Protein AF-Q9NJT7-F1 (afdb_monomer_lite)

InterPro domains:
  IPR001404 Heat shock protein Hsp90 family [PF00183] (1-96)
  IPR001404 Heat shock protein Hsp90 family [PTHR11528] (1-96)
  IPR020568 Ribosomal protein uS5 domain 2-type superfamily [SSF54211] (1-57)
  IPR037196 HSP90, C-terminal domain [G3DSA:1.20.120.790] (61-97)

pLDDT: mean 94.68, std 2.52, range [83.56, 98.06]

Organism: Leishmania major (NCBI:txid5664)

Foldseek 3Di:
DAEEEEADPVCVVVDPLCPVCVVVVHDYYYHRDPVVVVVLVVDQDDPPHGYDYSVDPDDDDDDDPVRVVVVVVVCVVCVVVQVVVCVVCPPVDPGGD

Radius of gyration: 16.04 Å; chains: 1; bounding box: 39×34×34 Å

Secondary structure (DSSP, 8-state):
-EEEE-S-HHHHHT-GGGHHHHHTT--EEEE-SHHHHHHHHH--EETTEE-EETTSTT------HHHHHHHHHHHHHHHHHHHHHHHHHGGG-S---

Structure (mmCIF, N/CA/C/O backbone):
data_AF-Q9NJT7-F1
#
_entry.id   AF-Q9NJT7-F1
#
loop_
_atom_site.group_PDB
_atom_site.id
_atom_site.type_symbol
_atom_site.label_atom_id
_ato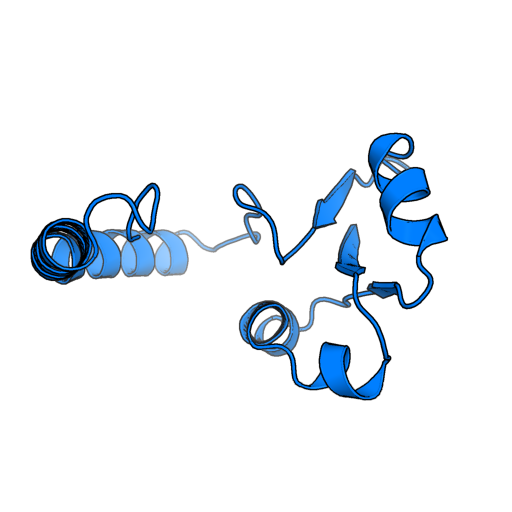m_site.label_alt_id
_atom_site.label_comp_id
_atom_site.label_asym_id
_atom_site.label_entity_id
_atom_site.label_seq_id
_atom_site.pdbx_PDB_ins_code
_atom_site.Cartn_x
_atom_site.Cartn_y
_atom_site.Cartn_z
_atom_site.occupancy
_atom_site.B_iso_or_equiv
_atom_site.auth_seq_id
_atom_site.auth_comp_id
_atom_site.auth_asym_id
_atom_site.auth_atom_id
_atom_site.pdbx_PDB_model_num
ATOM 1 N N . ILE A 1 1 ? 12.240 7.066 -1.239 1.00 94.50 1 ILE A N 1
ATOM 2 C CA . ILE A 1 1 ? 11.987 6.889 -2.689 1.00 94.50 1 ILE A CA 1
ATOM 3 C C . ILE A 1 1 ? 10.811 5.935 -2.826 1.00 94.50 1 ILE A C 1
ATOM 5 O O . ILE A 1 1 ? 10.931 4.801 -2.375 1.00 94.50 1 ILE A O 1
ATOM 9 N N . TYR A 1 2 ? 9.673 6.389 -3.352 1.00 96.94 2 TYR A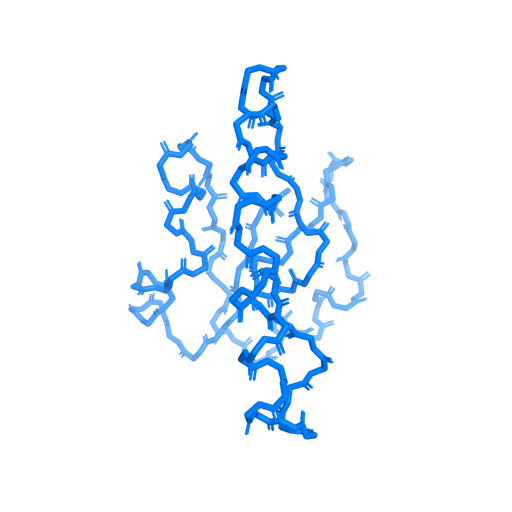 N 1
ATOM 10 C CA . TYR A 1 2 ? 8.478 5.549 -3.480 1.00 96.94 2 TYR A CA 1
ATOM 11 C C . TYR A 1 2 ? 8.462 4.835 -4.828 1.00 96.94 2 TYR A C 1
ATOM 13 O O . TYR A 1 2 ? 8.818 5.430 -5.845 1.00 96.94 2 TYR A O 1
ATOM 21 N N . TYR A 1 3 ? 8.042 3.574 -4.845 1.00 96.81 3 TYR A N 1
ATOM 22 C CA . TYR A 1 3 ? 7.918 2.805 -6.080 1.00 96.81 3 TYR A CA 1
ATOM 23 C C . TYR A 1 3 ? 6.775 1.790 -6.016 1.00 96.81 3 TYR A C 1
ATOM 25 O O . TYR A 1 3 ? 6.326 1.402 -4.932 1.00 96.81 3 TYR A O 1
ATOM 33 N N . ILE A 1 4 ? 6.334 1.349 -7.194 1.00 97.06 4 ILE A N 1
ATOM 34 C CA . ILE A 1 4 ? 5.441 0.202 -7.387 1.00 97.06 4 ILE A CA 1
ATOM 35 C C . ILE A 1 4 ? 5.926 -0.652 -8.558 1.00 97.06 4 ILE A C 1
ATOM 37 O O . ILE A 1 4 ? 6.467 -0.122 -9.530 1.00 97.06 4 ILE A O 1
ATOM 41 N N . THR A 1 5 ? 5.708 -1.962 -8.463 1.00 95.88 5 THR A N 1
ATOM 42 C CA . THR A 1 5 ? 6.033 -2.940 -9.508 1.00 95.88 5 THR A CA 1
ATOM 43 C C . THR A 1 5 ? 4.766 -3.457 -10.193 1.00 95.88 5 THR A C 1
ATOM 45 O O . THR A 1 5 ? 3.709 -3.542 -9.564 1.00 95.88 5 THR A O 1
ATOM 48 N N . GLY A 1 6 ? 4.848 -3.808 -11.480 1.00 94.06 6 GLY A N 1
ATOM 49 C CA . GLY A 1 6 ? 3.789 -4.551 -12.181 1.00 94.06 6 GLY A CA 1
ATOM 50 C C . GLY A 1 6 ? 3.830 -4.426 -13.704 1.00 94.06 6 GLY A C 1
ATOM 51 O O . GLY A 1 6 ? 4.597 -3.650 -14.251 1.00 94.06 6 GLY A O 1
ATOM 52 N N . ASP A 1 7 ? 2.965 -5.158 -14.408 1.00 90.38 7 ASP A N 1
ATOM 53 C CA . ASP A 1 7 ? 3.155 -5.498 -15.834 1.00 90.38 7 ASP A CA 1
ATOM 54 C C . ASP A 1 7 ? 3.263 -4.336 -16.835 1.00 90.38 7 ASP A C 1
ATOM 56 O O . ASP A 1 7 ? 3.700 -4.531 -17.967 1.00 90.38 7 ASP A O 1
ATOM 60 N N . SER A 1 8 ? 2.724 -3.156 -16.520 1.00 94.81 8 SER A N 1
ATOM 61 C CA . SER A 1 8 ? 2.730 -2.045 -17.476 1.00 94.81 8 SER A CA 1
ATOM 62 C C . SER A 1 8 ? 2.540 -0.698 -16.805 1.00 94.81 8 SER A C 1
ATOM 64 O O . SER A 1 8 ? 1.732 -0.550 -15.884 1.00 94.81 8 SER A O 1
ATOM 66 N N . LYS A 1 9 ? 3.181 0.323 -17.377 1.00 95.25 9 LYS A N 1
ATOM 67 C CA . LYS A 1 9 ? 3.050 1.717 -16.946 1.00 95.25 9 LYS A CA 1
ATOM 68 C C . LYS A 1 9 ? 1.591 2.162 -16.820 1.00 95.25 9 LYS A C 1
ATOM 70 O O . LYS A 1 9 ? 1.222 2.767 -15.824 1.00 95.25 9 LYS A O 1
ATOM 75 N N . LYS A 1 10 ? 0.752 1.824 -17.806 1.00 95.75 10 LYS A N 1
ATOM 76 C CA . LYS A 1 10 ? -0.660 2.236 -17.833 1.00 95.75 10 LYS A CA 1
ATOM 77 C C . LYS A 1 10 ? -1.453 1.672 -16.650 1.00 95.75 10 LYS A C 1
ATOM 79 O O . LYS A 1 10 ? -2.261 2.392 -16.080 1.00 95.75 10 LYS A O 1
ATOM 84 N N . LYS A 1 11 ? -1.217 0.407 -16.273 1.00 94.50 11 LYS A N 1
ATOM 85 C CA . LYS A 1 11 ? -1.857 -0.204 -15.094 1.00 94.50 11 LYS A CA 1
ATOM 86 C C . LYS A 1 11 ? -1.369 0.444 -13.797 1.00 94.50 11 LYS A C 1
ATOM 88 O O . LYS A 1 11 ? -2.179 0.722 -12.918 1.00 94.50 11 LYS A O 1
ATOM 93 N N . LEU A 1 12 ? -0.061 0.691 -13.699 1.00 95.38 12 LEU A N 1
ATOM 94 C CA . LEU A 1 12 ? 0.570 1.284 -12.518 1.00 95.38 12 LEU A CA 1
ATOM 95 C C . LEU A 1 12 ? 0.119 2.733 -12.288 1.00 95.38 12 LEU A C 1
ATOM 97 O O . LEU A 1 12 ? -0.160 3.114 -11.157 1.00 95.38 12 LEU A O 1
ATOM 101 N N . GLU A 1 13 ? -0.058 3.512 -13.355 1.00 94.75 13 GLU A N 1
ATOM 102 C CA . GLU A 1 13 ? -0.561 4.889 -13.287 1.00 94.75 13 GLU A CA 1
ATOM 103 C C . GLU A 1 13 ? -2.015 4.987 -12.793 1.00 94.75 13 GLU A C 1
ATOM 105 O O . GLU A 1 13 ? -2.399 5.985 -12.184 1.00 94.75 13 GLU A O 1
ATOM 110 N N . SER A 1 14 ? -2.823 3.951 -13.028 1.00 95.00 14 SER A N 1
ATOM 111 C CA . SER A 1 14 ? -4.196 3.840 -12.517 1.00 95.00 14 SER A CA 1
ATOM 112 C C . SER A 1 14 ? -4.299 3.055 -11.203 1.00 95.00 14 SER A C 1
ATOM 114 O O . SER A 1 14 ? -5.394 2.653 -10.817 1.00 95.00 14 SER A O 1
ATOM 116 N N . SER A 1 15 ? -3.175 2.757 -10.551 1.00 95.94 15 SER A N 1
ATOM 117 C CA . SER A 1 15 ? -3.151 1.916 -9.355 1.00 95.94 15 SER A CA 1
ATOM 118 C C . SER A 1 15 ? -3.763 2.632 -8.141 1.00 95.94 15 SER A C 1
ATOM 120 O O . SER A 1 15 ? -3.404 3.781 -7.879 1.00 95.94 15 SER A O 1
ATOM 122 N N . PRO A 1 16 ? -4.607 1.964 -7.330 1.00 95.94 16 PRO A N 1
ATOM 123 C CA . PRO A 1 16 ? -5.138 2.565 -6.103 1.00 95.94 16 PRO A CA 1
ATOM 124 C C . PRO A 1 16 ? -4.028 2.884 -5.086 1.00 95.94 16 PRO A C 1
ATOM 126 O O . PRO A 1 16 ? -4.127 3.845 -4.327 1.00 95.94 16 PRO A O 1
ATOM 129 N N . PHE A 1 17 ? -2.918 2.136 -5.111 1.00 95.94 17 PHE A N 1
ATOM 130 C CA . PHE A 1 17 ? -1.809 2.287 -4.161 1.00 95.94 17 PHE A CA 1
ATOM 131 C C . PHE A 1 17 ? -1.055 3.622 -4.281 1.00 95.94 17 PHE A C 1
ATOM 133 O O . PHE A 1 17 ? -0.307 3.984 -3.375 1.00 95.94 17 PHE A O 1
ATOM 140 N N . ILE A 1 18 ? -1.229 4.367 -5.379 1.00 95.94 18 ILE A N 1
ATOM 141 C CA . ILE A 1 18 ? -0.521 5.640 -5.601 1.00 95.94 18 ILE A CA 1
ATOM 142 C C . ILE A 1 18 ? -1.389 6.873 -5.367 1.00 95.94 18 ILE A C 1
ATOM 144 O O . ILE A 1 18 ? -0.874 7.989 -5.422 1.00 95.94 18 ILE A O 1
ATOM 148 N N . GLU A 1 19 ? -2.688 6.713 -5.106 1.00 95.12 19 GLU A N 1
ATOM 149 C CA . GLU A 1 19 ? -3.620 7.844 -5.027 1.00 95.12 19 GLU A CA 1
ATOM 150 C C . GLU A 1 19 ? -3.229 8.847 -3.938 1.00 95.12 19 GLU A C 1
ATOM 152 O O . GLU A 1 19 ? -3.181 10.053 -4.190 1.00 95.12 19 GLU A O 1
ATOM 157 N N . GLN A 1 20 ? -2.893 8.362 -2.740 1.00 92.75 20 GLN A N 1
ATOM 158 C CA . GLN A 1 20 ? -2.509 9.222 -1.621 1.00 92.75 20 GLN A CA 1
ATOM 159 C C . GLN A 1 20 ? -1.144 9.884 -1.851 1.00 92.75 20 GLN A C 1
ATOM 161 O O . GLN A 1 20 ? -1.005 11.080 -1.598 1.00 92.75 20 GLN A O 1
ATOM 166 N N . ALA A 1 21 ? -0.170 9.156 -2.411 1.00 94.81 21 ALA A N 1
ATOM 167 C CA . ALA A 1 21 ? 1.126 9.718 -2.797 1.00 94.81 21 ALA A CA 1
ATOM 168 C C . ALA A 1 21 ? 0.956 10.845 -3.831 1.00 94.81 21 ALA A C 1
ATOM 170 O O . ALA A 1 21 ? 1.502 11.935 -3.661 1.00 94.81 21 ALA A O 1
ATOM 171 N N . LYS A 1 22 ? 0.103 10.627 -4.841 1.00 93.75 22 LYS A N 1
ATOM 172 C CA . LYS A 1 22 ? -0.230 11.621 -5.867 1.00 93.75 22 LYS A CA 1
ATOM 173 C C . LYS A 1 22 ? -0.907 12.858 -5.276 1.00 93.75 22 LYS A C 1
ATOM 175 O O . LYS A 1 22 ? -0.536 13.972 -5.636 1.00 93.75 22 LYS A O 1
ATOM 180 N N . ARG A 1 23 ? -1.859 12.688 -4.347 1.00 93.12 23 ARG A N 1
ATOM 181 C CA . ARG A 1 23 ? -2.506 13.810 -3.632 1.00 93.12 23 ARG A CA 1
ATOM 182 C C . ARG A 1 23 ? -1.509 14.626 -2.806 1.00 93.12 23 ARG A C 1
ATOM 184 O O . ARG A 1 23 ? -1.640 15.842 -2.745 1.00 93.12 23 ARG A O 1
ATOM 191 N N . ARG A 1 24 ? -0.511 13.966 -2.212 1.00 93.56 24 ARG A N 1
ATOM 192 C CA . ARG A 1 24 ? 0.570 14.598 -1.436 1.00 93.56 24 ARG A CA 1
ATOM 193 C C . ARG A 1 24 ? 1.696 15.178 -2.306 1.00 93.56 24 ARG A C 1
ATOM 195 O O . ARG A 1 24 ? 2.647 15.726 -1.763 1.00 93.56 24 ARG A O 1
ATOM 202 N N . GLY A 1 25 ? 1.619 15.058 -3.634 1.00 94.56 25 GLY A N 1
ATOM 203 C CA . GLY A 1 25 ? 2.664 15.536 -4.546 1.00 94.56 25 GLY A CA 1
ATOM 204 C C . GLY A 1 25 ? 3.975 14.745 -4.460 1.00 94.56 25 GLY A C 1
ATOM 205 O O . GLY A 1 25 ? 5.028 15.267 -4.817 1.00 94.56 25 GLY A O 1
ATOM 206 N N . LEU A 1 26 ? 3.927 13.503 -3.973 1.00 95.12 26 LEU A N 1
ATOM 207 C CA . LEU A 1 26 ? 5.084 12.619 -3.869 1.00 95.12 26 LEU A CA 1
ATOM 208 C C . LEU A 1 26 ? 5.266 11.846 -5.178 1.00 95.12 26 LEU A C 1
ATOM 210 O O . LEU A 1 26 ? 4.339 11.199 -5.666 1.00 95.12 26 LEU A O 1
ATOM 214 N N . GLU A 1 27 ? 6.475 11.895 -5.734 1.00 96.50 27 GLU A N 1
ATOM 215 C CA . GLU A 1 27 ? 6.821 11.136 -6.934 1.00 96.50 27 GLU A CA 1
ATOM 216 C C . GLU A 1 27 ? 6.89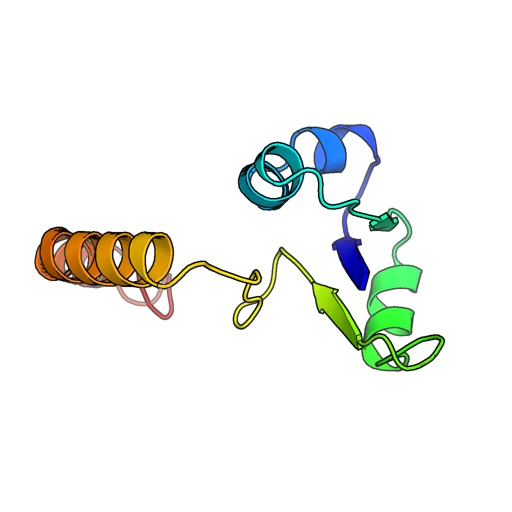4 9.630 -6.637 1.00 96.50 27 GLU A C 1
ATOM 218 O O . GLU A 1 27 ? 7.438 9.205 -5.611 1.00 96.50 27 GLU A O 1
ATOM 223 N N . VAL A 1 28 ? 6.355 8.825 -7.558 1.00 97.38 28 VAL A N 1
ATOM 224 C CA . VAL A 1 28 ? 6.345 7.360 -7.485 1.00 97.38 28 VAL A CA 1
ATOM 225 C C . VAL A 1 28 ? 6.975 6.782 -8.746 1.00 97.38 28 VAL A C 1
ATOM 227 O O . VAL A 1 28 ? 6.525 7.060 -9.857 1.00 97.38 28 VAL A O 1
ATOM 230 N N . LEU A 1 29 ? 7.989 5.937 -8.569 1.00 97.50 29 LEU A N 1
ATOM 231 C CA . LEU A 1 29 ? 8.635 5.214 -9.660 1.00 97.50 29 LEU A CA 1
ATOM 232 C C . LEU A 1 29 ? 7.780 4.018 -10.100 1.00 97.50 29 LEU A C 1
ATOM 234 O O . LEU A 1 29 ? 7.326 3.226 -9.271 1.00 97.50 29 LEU A O 1
ATOM 238 N N . PHE A 1 30 ? 7.594 3.866 -11.410 1.00 97.56 30 PHE A N 1
ATOM 239 C CA . PHE A 1 30 ? 6.911 2.717 -12.006 1.00 97.56 30 PHE A CA 1
ATOM 240 C C . PHE A 1 30 ? 7.937 1.737 -12.560 1.00 97.56 30 PHE A C 1
ATOM 242 O O . PHE A 1 30 ? 8.605 2.027 -13.550 1.00 97.56 30 PHE A O 1
ATOM 249 N N . MET A 1 31 ? 8.039 0.587 -11.906 1.00 96.75 31 MET A N 1
ATOM 250 C CA . MET A 1 31 ? 8.945 -0.500 -12.255 1.00 96.75 31 MET A CA 1
ATOM 251 C C . MET A 1 31 ? 8.156 -1.576 -13.002 1.00 96.75 31 MET A C 1
ATOM 253 O O . MET A 1 31 ? 7.272 -2.214 -12.427 1.00 96.75 31 MET A O 1
ATOM 257 N N . THR A 1 32 ? 8.390 -1.702 -14.306 1.00 96.81 32 THR A N 1
ATOM 258 C CA . THR A 1 32 ? 7.555 -2.533 -15.188 1.00 96.81 32 THR A CA 1
ATOM 259 C C . THR A 1 32 ? 8.180 -3.857 -15.572 1.00 96.81 32 THR A C 1
ATOM 261 O O . THR A 1 32 ? 7.500 -4.696 -16.163 1.00 96.81 32 THR A O 1
ATOM 264 N N . GLU A 1 33 ? 9.453 -4.058 -15.250 1.00 95.94 33 GLU A N 1
ATOM 265 C CA . GLU A 1 33 ? 10.182 -5.232 -15.688 1.00 95.94 33 GLU A CA 1
ATOM 266 C C . GLU A 1 33 ? 10.199 -6.293 -14.579 1.00 95.94 33 GLU A C 1
ATOM 268 O O . GLU A 1 33 ? 10.419 -5.964 -13.412 1.00 95.94 33 GLU A O 1
ATOM 273 N N . PRO A 1 34 ? 10.053 -7.591 -14.906 1.00 92.94 34 PRO A N 1
ATOM 274 C CA . PRO A 1 34 ? 10.120 -8.662 -13.907 1.00 92.94 34 PRO A CA 1
ATOM 275 C C . PRO A 1 34 ? 11.415 -8.661 -13.081 1.00 92.94 34 PRO A C 1
ATOM 277 O O . PRO A 1 34 ? 11.424 -9.085 -11.928 1.00 92.94 34 PRO A O 1
ATOM 280 N N . ILE A 1 35 ? 12.520 -8.175 -13.658 1.00 95.12 35 ILE A N 1
ATOM 281 C CA . ILE A 1 35 ? 13.806 -8.063 -12.962 1.00 95.12 35 ILE A CA 1
ATOM 282 C C . ILE A 1 35 ? 13.766 -7.049 -11.811 1.00 95.12 35 ILE A C 1
ATOM 284 O O . ILE A 1 35 ? 14.460 -7.248 -10.813 1.00 95.12 35 ILE A O 1
ATOM 288 N N . ASP A 1 36 ? 12.935 -6.008 -11.902 1.00 95.06 36 ASP A N 1
ATOM 289 C CA . ASP A 1 36 ? 12.878 -4.925 -10.916 1.00 95.06 36 ASP A CA 1
ATOM 290 C C . ASP A 1 36 ? 12.498 -5.450 -9.527 1.00 95.06 36 ASP A C 1
ATOM 292 O O . ASP A 1 36 ? 13.027 -5.006 -8.506 1.00 95.06 36 ASP A O 1
ATOM 296 N N . GLU A 1 37 ? 11.635 -6.465 -9.485 1.00 91.31 37 GLU A N 1
ATOM 297 C CA . GLU A 1 37 ? 11.188 -7.101 -8.250 1.00 91.31 37 GLU A CA 1
ATOM 298 C C . GLU A 1 37 ? 12.342 -7.792 -7.506 1.00 91.31 37 GLU A C 1
ATOM 300 O O . GLU A 1 37 ? 12.415 -7.730 -6.278 1.00 91.31 37 GLU A O 1
ATOM 305 N N . TYR A 1 38 ? 13.296 -8.372 -8.241 1.00 93.12 38 TYR A N 1
ATOM 306 C CA . TYR A 1 38 ? 14.512 -8.962 -7.675 1.00 93.12 38 TYR A CA 1
ATOM 307 C C . TYR A 1 38 ? 15.534 -7.900 -7.267 1.00 93.12 38 TYR A C 1
ATOM 309 O O . TYR A 1 38 ? 16.159 -8.022 -6.211 1.00 93.12 38 TYR A O 1
ATOM 317 N N . VAL A 1 39 ? 15.695 -6.839 -8.063 1.00 95.69 39 VAL A N 1
ATOM 318 C CA . VAL A 1 39 ? 16.616 -5.737 -7.736 1.00 95.69 39 VAL A CA 1
ATOM 319 C C . VAL A 1 39 ? 16.198 -5.078 -6.421 1.00 95.69 39 VAL A C 1
ATOM 321 O O . VAL A 1 39 ? 17.034 -4.880 -5.539 1.00 95.69 39 VAL A O 1
ATOM 324 N N . MET A 1 40 ? 14.903 -4.822 -6.236 1.00 94.31 40 MET A N 1
ATOM 325 C CA . MET A 1 40 ? 14.365 -4.182 -5.030 1.00 94.31 40 MET A CA 1
ATOM 326 C C . MET A 1 40 ? 14.405 -5.060 -3.770 1.00 94.31 40 MET A C 1
ATOM 328 O O . MET A 1 40 ? 14.212 -4.559 -2.663 1.00 94.31 40 MET A O 1
ATOM 332 N N . GLN A 1 41 ? 14.674 -6.363 -3.897 1.00 91.88 41 GLN A N 1
ATOM 333 C CA . GLN A 1 41 ? 14.984 -7.208 -2.737 1.00 91.88 41 GLN A CA 1
ATOM 334 C C . GLN A 1 41 ? 16.408 -6.971 -2.216 1.00 91.88 41 GLN A C 1
ATOM 336 O O . GLN A 1 41 ? 16.658 -7.150 -1.023 1.00 91.88 41 GLN A O 1
ATOM 341 N N . GLN A 1 42 ? 17.336 -6.576 -3.093 1.00 93.88 42 GLN A N 1
ATOM 342 C CA . GLN A 1 42 ? 18.748 -6.372 -2.757 1.00 93.88 42 GLN A CA 1
ATOM 343 C C . GLN A 1 42 ? 19.065 -4.903 -2.457 1.00 93.88 42 GLN A C 1
ATOM 345 O O . GLN A 1 42 ? 19.807 -4.607 -1.520 1.00 93.88 42 GLN A O 1
ATOM 350 N N . VAL A 1 43 ? 18.488 -3.978 -3.225 1.00 94.06 43 VAL A N 1
ATOM 351 C CA . VAL A 1 43 ? 18.731 -2.537 -3.099 1.00 94.06 43 VAL A CA 1
ATOM 352 C C . VAL A 1 43 ? 17.767 -1.941 -2.075 1.00 94.06 43 VAL A C 1
ATOM 354 O O . VAL A 1 43 ? 16.563 -1.871 -2.305 1.00 94.06 43 VAL A O 1
ATOM 357 N N . LYS A 1 44 ? 18.301 -1.510 -0.927 1.00 90.19 44 LYS A N 1
ATOM 358 C CA . LYS A 1 44 ? 17.501 -0.980 0.194 1.00 90.19 44 LYS A CA 1
ATOM 359 C C . LYS A 1 44 ? 17.411 0.545 0.210 1.00 90.19 44 LYS A C 1
ATOM 361 O O . LYS A 1 44 ? 16.397 1.096 0.645 1.00 90.19 44 LYS A O 1
ATOM 366 N N . ASP A 1 45 ? 18.446 1.220 -0.271 1.00 94.56 45 ASP A N 1
ATOM 367 C CA . ASP A 1 45 ? 18.568 2.673 -0.285 1.00 94.56 45 ASP A CA 1
ATOM 368 C C . ASP A 1 45 ? 19.393 3.158 -1.486 1.00 94.56 45 ASP A C 1
ATOM 370 O O . ASP A 1 45 ? 20.034 2.379 -2.194 1.00 94.56 45 ASP A O 1
ATOM 374 N N . PHE A 1 46 ? 19.293 4.457 -1.753 1.00 96.25 46 PHE A N 1
ATOM 375 C CA . PHE A 1 46 ? 20.078 5.184 -2.741 1.00 96.25 46 PHE A CA 1
ATOM 376 C C . PHE A 1 46 ? 20.272 6.614 -2.231 1.00 96.25 46 PHE A C 1
ATOM 378 O O . PHE A 1 46 ? 19.290 7.256 -1.859 1.00 96.25 46 PHE A O 1
ATOM 385 N N . GLU A 1 47 ? 21.517 7.101 -2.188 1.00 96.19 47 GLU A N 1
ATOM 386 C CA . GLU A 1 47 ? 21.857 8.437 -1.657 1.00 96.19 47 GLU A CA 1
ATOM 387 C C . GLU A 1 47 ? 21.216 8.708 -0.280 1.00 96.19 47 GLU A C 1
ATOM 389 O O . GLU A 1 47 ? 20.506 9.695 -0.088 1.00 96.19 47 GLU A O 1
ATOM 394 N N . ASP A 1 48 ? 21.389 7.768 0.657 1.00 93.75 48 ASP A N 1
ATOM 395 C CA . ASP A 1 48 ? 20.817 7.796 2.016 1.00 93.75 48 ASP A CA 1
ATOM 396 C C . ASP A 1 48 ? 19.274 7.836 2.083 1.00 93.75 48 ASP A C 1
ATOM 398 O O . ASP A 1 48 ? 18.681 7.981 3.157 1.00 93.75 48 ASP A O 1
ATOM 402 N N . LYS A 1 49 ? 18.580 7.647 0.953 1.00 93.56 49 LYS A N 1
ATOM 403 C CA . LYS A 1 49 ? 17.116 7.576 0.883 1.00 93.56 49 LYS A CA 1
ATOM 404 C C . LYS A 1 49 ? 16.664 6.135 0.692 1.00 93.56 49 LYS A C 1
ATOM 406 O O . LYS A 1 49 ? 16.939 5.507 -0.326 1.00 93.56 49 LYS A O 1
ATOM 411 N N . LYS A 1 50 ? 15.881 5.627 1.643 1.00 94.44 50 LYS A N 1
ATOM 412 C CA . LYS A 1 50 ? 15.309 4.273 1.578 1.00 94.44 50 LYS A CA 1
ATOM 413 C C . LYS A 1 50 ? 14.256 4.138 0.477 1.00 94.44 50 LYS A C 1
ATOM 415 O O . LYS A 1 50 ? 13.495 5.077 0.207 1.00 94.44 50 LYS A O 1
ATOM 420 N N . PHE A 1 51 ? 14.176 2.952 -0.114 1.00 95.06 51 PHE A N 1
ATOM 421 C CA . PHE A 1 51 ? 13.083 2.571 -1.003 1.00 95.06 51 PHE A CA 1
ATOM 422 C C . PHE A 1 51 ? 11.842 2.148 -0.202 1.00 95.06 51 PHE A C 1
ATOM 424 O O . PHE A 1 51 ? 11.940 1.410 0.775 1.00 95.06 51 PHE A O 1
ATOM 431 N N . ALA A 1 52 ? 10.668 2.610 -0.631 1.00 95.12 52 ALA A N 1
ATOM 432 C CA . ALA A 1 52 ? 9.374 2.309 -0.030 1.00 95.12 52 ALA A CA 1
ATOM 433 C C . ALA A 1 52 ? 8.409 1.801 -1.110 1.00 95.12 52 ALA A C 1
ATOM 435 O O . ALA A 1 52 ? 8.074 2.522 -2.051 1.00 95.12 52 ALA A O 1
ATOM 436 N N . CYS A 1 53 ? 7.985 0.545 -0.978 1.00 95.69 53 CYS A N 1
ATOM 437 C CA . CYS A 1 53 ? 7.092 -0.111 -1.928 1.00 95.69 53 CYS A CA 1
ATOM 438 C C . CYS A 1 53 ? 5.635 0.136 -1.532 1.00 95.69 53 CYS A C 1
ATOM 440 O O . CYS A 1 53 ? 5.191 -0.412 -0.526 1.00 95.69 53 CYS A O 1
ATOM 442 N N . LEU A 1 54 ? 4.883 0.923 -2.305 1.00 96.00 54 LEU A N 1
ATOM 443 C CA . LEU A 1 54 ? 3.513 1.322 -1.928 1.00 96.00 54 LEU A CA 1
ATOM 444 C C . LEU A 1 54 ? 2.489 0.172 -1.956 1.00 96.00 54 LEU A C 1
ATOM 446 O O . LEU A 1 54 ? 1.378 0.335 -1.465 1.00 96.00 54 LEU A O 1
ATOM 450 N N . THR A 1 55 ? 2.844 -0.987 -2.515 1.00 94.19 55 THR A N 1
ATOM 451 C CA . THR A 1 55 ? 2.004 -2.197 -2.495 1.00 94.19 55 THR A CA 1
ATOM 452 C C . THR A 1 55 ? 2.252 -3.080 -1.270 1.00 94.19 55 THR A C 1
ATOM 454 O O . THR A 1 55 ? 1.541 -4.066 -1.078 1.00 94.19 55 THR A O 1
ATOM 457 N N . LYS A 1 56 ? 3.260 -2.760 -0.448 1.00 91.81 56 LYS A N 1
ATOM 458 C CA . LYS A 1 56 ? 3.609 -3.502 0.768 1.00 91.81 56 LYS A CA 1
ATOM 459 C C . LYS A 1 56 ? 3.186 -2.727 2.008 1.00 91.81 56 LYS A C 1
ATOM 461 O O . LYS A 1 56 ? 3.112 -1.501 2.011 1.00 91.81 56 LYS A O 1
ATOM 466 N N . GLU A 1 57 ? 2.946 -3.460 3.087 1.00 89.56 57 GLU A N 1
ATOM 467 C CA . GLU A 1 57 ? 2.685 -2.853 4.388 1.00 89.56 57 GLU A CA 1
ATOM 468 C C . GLU A 1 57 ? 3.916 -2.120 4.945 1.00 89.56 57 GLU A C 1
ATOM 470 O O . GLU A 1 57 ? 5.058 -2.417 4.588 1.00 89.56 57 GLU A O 1
ATOM 475 N N . GLY A 1 58 ? 3.678 -1.183 5.869 1.00 83.56 58 GLY A N 1
ATOM 476 C CA . GLY A 1 58 ? 4.735 -0.470 6.596 1.00 83.56 58 GLY A CA 1
ATOM 477 C C . GLY A 1 58 ? 5.275 0.776 5.892 1.00 83.56 58 GLY A C 1
ATOM 478 O O . GLY A 1 58 ? 6.268 1.347 6.343 1.00 83.56 58 GLY A O 1
ATOM 479 N N . VAL A 1 59 ? 4.640 1.218 4.803 1.00 88.81 59 VAL A N 1
ATOM 480 C CA . VAL A 1 59 ? 4.923 2.534 4.223 1.00 88.81 59 VAL A CA 1
ATOM 481 C C . VAL A 1 59 ? 4.142 3.598 4.981 1.00 88.81 59 VAL A C 1
ATOM 483 O O . VAL A 1 59 ? 2.917 3.547 5.063 1.00 88.81 59 VAL A O 1
ATOM 486 N N . HIS A 1 60 ? 4.868 4.576 5.510 1.00 87.31 60 HIS A N 1
ATOM 487 C CA . HIS A 1 60 ? 4.302 5.733 6.184 1.00 87.31 60 HIS A CA 1
ATOM 488 C C . HIS A 1 60 ? 4.696 6.991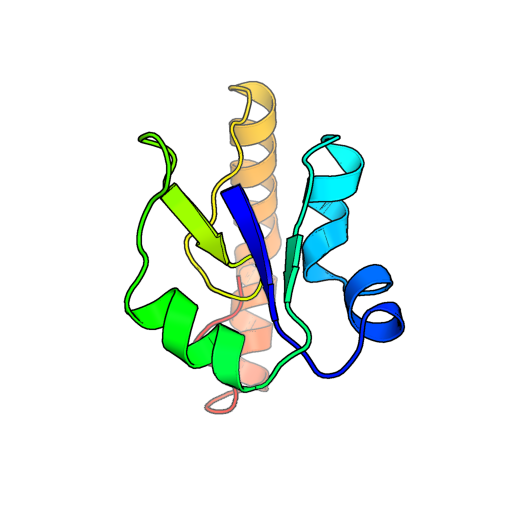 5.425 1.00 87.31 60 HIS A C 1
ATOM 490 O O . HIS A 1 60 ? 5.856 7.158 5.044 1.00 87.31 60 HIS A O 1
ATOM 496 N N . PHE A 1 61 ? 3.719 7.862 5.201 1.00 89.50 61 PHE A N 1
ATOM 497 C CA . PHE A 1 61 ? 3.994 9.222 4.773 1.00 89.50 61 PHE A CA 1
ATOM 498 C C . PHE A 1 61 ? 4.330 10.070 5.996 1.00 89.50 61 PHE A C 1
ATOM 500 O O . PHE A 1 61 ? 3.881 9.782 7.103 1.00 89.50 61 PHE A O 1
ATOM 507 N N . GLU A 1 62 ? 5.111 11.121 5.779 1.00 88.75 62 GLU A N 1
ATOM 508 C CA . GLU A 1 62 ? 5.218 12.211 6.744 1.00 88.75 62 GLU A CA 1
ATOM 509 C C . GLU A 1 62 ? 3.822 12.814 6.930 1.00 88.75 62 GLU A C 1
ATOM 511 O O . GLU A 1 62 ? 3.159 13.162 5.94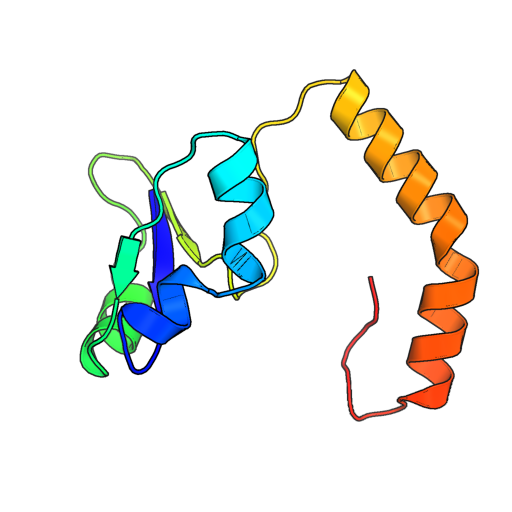6 1.00 88.75 62 GLU A O 1
ATOM 516 N N . GLU A 1 63 ? 3.375 12.897 8.176 1.00 89.88 63 GLU A N 1
ATOM 517 C CA . GLU A 1 63 ? 2.053 13.382 8.562 1.00 89.88 63 GLU A CA 1
ATOM 518 C C . GLU A 1 63 ? 2.188 14.530 9.551 1.00 89.88 63 GLU A C 1
ATOM 520 O O . GLU A 1 63 ? 3.112 14.562 10.367 1.00 89.88 63 GLU A O 1
ATOM 525 N N . SER A 1 64 ? 1.239 15.461 9.505 1.00 92.56 64 SER A N 1
ATOM 526 C CA . SER A 1 64 ? 1.088 16.435 10.583 1.00 92.56 64 SER A CA 1
ATOM 527 C C . SER A 1 64 ? 0.446 15.784 11.815 1.00 92.56 64 SER A C 1
ATOM 529 O O . SER A 1 64 ? -0.189 14.733 11.727 1.00 92.56 64 SER A O 1
ATOM 531 N N . GLU A 1 65 ? 0.557 16.436 12.975 1.00 93.88 65 GLU A N 1
ATOM 532 C CA . GLU A 1 65 ? -0.145 15.995 14.190 1.00 93.88 65 GLU A CA 1
ATOM 533 C C . GLU A 1 65 ? -1.668 15.915 13.985 1.00 93.88 65 GLU A C 1
ATOM 535 O O . GLU A 1 65 ? -2.316 15.014 14.509 1.00 93.88 65 GLU A O 1
ATOM 540 N N . GLU A 1 66 ? -2.235 16.812 13.176 1.00 94.81 66 GLU A N 1
ATOM 541 C CA . GLU A 1 66 ? -3.662 16.807 12.842 1.00 94.81 66 GLU A CA 1
ATOM 542 C C . GLU A 1 66 ? -4.038 15.608 11.958 1.00 94.81 66 GLU A C 1
ATOM 544 O O . GLU A 1 66 ? -4.995 14.899 12.262 1.00 94.81 66 GLU A O 1
ATOM 549 N N . GLU A 1 67 ? -3.260 15.320 10.907 1.00 92.75 67 GLU A N 1
ATOM 550 C CA . GLU A 1 67 ? -3.485 14.141 10.054 1.00 92.75 67 GLU A CA 1
ATOM 551 C C . GLU A 1 67 ? -3.366 12.840 10.856 1.00 92.75 67 GLU A C 1
ATOM 553 O O . GLU A 1 67 ? -4.139 11.896 10.665 1.00 92.75 67 GLU A O 1
ATOM 558 N N . LYS A 1 68 ? -2.410 12.794 11.788 1.00 93.44 68 LYS A N 1
ATOM 559 C CA . LYS A 1 68 ? -2.219 11.652 12.676 1.00 93.44 68 LYS A CA 1
ATOM 560 C C . LYS A 1 68 ? -3.429 11.435 13.586 1.00 93.44 68 LYS A C 1
ATOM 562 O O . LYS A 1 68 ? -3.871 10.291 13.699 1.00 93.44 68 LYS A O 1
ATOM 567 N N . GLN A 1 69 ? -3.964 12.498 14.191 1.00 95.38 69 GLN A N 1
ATOM 568 C CA . GLN A 1 69 ? -5.171 12.431 15.022 1.00 95.38 69 GLN A CA 1
ATOM 569 C C . GLN A 1 69 ? -6.381 11.957 14.212 1.00 95.38 69 GLN A C 1
ATOM 571 O O . GLN A 1 69 ? -7.036 10.998 14.614 1.00 95.38 69 GLN A O 1
ATOM 576 N N . GLN A 1 70 ? -6.619 12.546 13.035 1.00 94.69 70 GLN A N 1
ATOM 577 C CA . GLN A 1 70 ? -7.724 12.149 12.152 1.00 94.69 70 GLN A CA 1
ATOM 578 C C . GLN A 1 70 ? -7.656 10.659 11.791 1.00 94.69 70 GLN A C 1
ATOM 580 O O . GLN A 1 70 ? -8.645 9.940 11.919 1.00 94.69 70 GLN A O 1
ATOM 585 N N . ARG A 1 71 ? -6.474 10.151 11.424 1.00 93.25 71 ARG A N 1
ATOM 586 C CA . ARG A 1 71 ? -6.294 8.725 11.120 1.00 93.25 71 ARG A CA 1
ATOM 587 C C . ARG A 1 71 ? -6.570 7.827 12.330 1.00 93.25 71 ARG A C 1
ATOM 589 O O . ARG A 1 71 ? -7.119 6.738 12.170 1.00 93.25 71 ARG A O 1
ATOM 596 N N . GLU A 1 72 ? -6.148 8.225 13.530 1.00 94.19 72 GLU A N 1
ATOM 597 C CA . GLU A 1 72 ? -6.407 7.452 14.753 1.00 94.19 72 GLU A CA 1
ATOM 598 C C . GLU A 1 72 ? -7.908 7.402 15.086 1.00 94.19 72 GLU A C 1
ATOM 600 O O . GLU A 1 72 ? -8.416 6.334 15.443 1.00 94.19 72 GLU A O 1
ATOM 605 N N . GLU A 1 73 ? -8.633 8.505 14.886 1.00 96.00 73 GLU A N 1
ATOM 606 C CA . GLU A 1 73 ? -10.093 8.570 15.032 1.00 96.00 73 GLU A CA 1
ATOM 607 C C . GLU A 1 73 ? -10.819 7.693 14.002 1.00 96.00 73 GLU A C 1
ATOM 609 O O . GLU A 1 73 ? -11.679 6.887 14.369 1.00 96.00 73 GLU A O 1
ATOM 614 N N . GLU A 1 74 ? -10.446 7.788 12.723 1.00 95.31 74 GLU A N 1
ATOM 615 C CA . GLU A 1 74 ? -11.010 6.961 11.647 1.00 95.31 74 GLU A CA 1
ATOM 616 C C . GLU A 1 74 ? -10.764 5.470 11.896 1.00 95.31 74 GLU A C 1
ATOM 618 O O . GLU A 1 74 ? -11.665 4.642 11.731 1.00 95.31 74 GLU A O 1
ATOM 623 N N . LYS A 1 75 ? -9.561 5.120 12.364 1.00 94.62 75 LYS A N 1
ATOM 624 C CA . LYS A 1 75 ? -9.214 3.745 12.725 1.00 94.62 75 LYS A CA 1
ATOM 625 C C . LYS A 1 75 ? -10.106 3.216 13.849 1.00 94.62 75 LYS A C 1
ATOM 627 O O . LYS A 1 75 ? -10.595 2.090 13.752 1.00 94.62 75 LYS A O 1
ATOM 632 N N . ALA A 1 76 ? -10.343 4.015 14.889 1.00 95.12 76 ALA A N 1
ATOM 633 C CA . ALA A 1 76 ? -11.236 3.640 15.985 1.00 95.12 76 ALA A CA 1
ATOM 634 C C . ALA A 1 76 ? -12.693 3.494 15.509 1.00 95.12 76 ALA A C 1
ATOM 636 O O . ALA A 1 76 ? -13.380 2.540 15.878 1.00 95.12 76 ALA A O 1
ATOM 637 N N . ALA A 1 77 ? -13.158 4.392 14.636 1.00 97.00 77 ALA A N 1
ATOM 638 C CA . ALA A 1 77 ? -14.506 4.335 14.073 1.00 97.00 77 ALA A CA 1
ATOM 639 C C . ALA A 1 77 ? -14.731 3.088 13.193 1.00 97.00 77 ALA A C 1
ATOM 641 O O . ALA A 1 77 ? -15.815 2.494 13.214 1.00 97.00 77 ALA A O 1
ATOM 642 N N . CYS A 1 78 ? -13.707 2.661 12.451 1.00 96.62 78 CYS A N 1
ATOM 643 C CA . CYS A 1 78 ? -13.773 1.518 11.539 1.00 96.62 78 CYS A CA 1
ATOM 644 C C . CYS A 1 78 ? -13.478 0.160 12.200 1.00 96.62 78 CYS A C 1
ATOM 646 O O . CYS A 1 78 ? -13.727 -0.873 11.579 1.00 96.62 78 CYS A O 1
ATOM 648 N N . GLU A 1 79 ? -13.020 0.113 13.455 1.00 95.94 79 GLU A N 1
ATOM 649 C CA . GLU A 1 79 ? -12.563 -1.121 14.118 1.00 95.94 79 GLU A CA 1
ATOM 650 C C . GLU A 1 79 ? -13.604 -2.257 14.071 1.00 95.94 79 GLU A C 1
ATOM 652 O O . GLU A 1 79 ? -13.299 -3.400 13.710 1.00 95.94 79 GLU A O 1
ATOM 657 N N . LYS A 1 80 ? -14.872 -1.939 14.365 1.00 96.94 80 LYS A N 1
ATOM 658 C CA . LYS A 1 80 ? -15.972 -2.917 14.324 1.00 96.94 80 LYS A CA 1
ATOM 659 C C . LYS A 1 80 ? -16.219 -3.453 12.910 1.00 96.94 80 LYS A C 1
ATOM 661 O O . LYS A 1 80 ? -16.510 -4.642 12.744 1.00 96.94 80 LYS A O 1
ATOM 666 N N . LEU A 1 81 ? -16.117 -2.589 11.901 1.00 97.62 81 LEU A N 1
ATOM 667 C CA . LEU A 1 81 ? -16.284 -2.974 10.502 1.00 97.62 81 LEU A CA 1
ATOM 668 C C . LEU A 1 81 ? -15.129 -3.873 10.055 1.00 97.62 81 LEU A C 1
ATOM 670 O O . LEU A 1 81 ? -15.387 -4.956 9.532 1.00 97.62 81 LEU A O 1
ATOM 674 N N . CYS A 1 82 ? -13.884 -3.484 10.338 1.00 97.00 82 CYS A N 1
ATOM 675 C CA . CYS A 1 82 ? -12.697 -4.275 10.018 1.00 97.00 82 CYS A CA 1
ATOM 676 C C . CYS A 1 82 ? -12.772 -5.678 10.636 1.00 97.00 82 CYS A C 1
ATOM 678 O O . CYS A 1 82 ? -12.527 -6.673 9.949 1.00 97.00 82 CYS A O 1
ATOM 680 N N . LYS A 1 83 ? -13.213 -5.784 11.897 1.00 97.25 83 LYS A N 1
ATOM 681 C CA . LYS A 1 83 ? -13.423 -7.079 12.559 1.00 97.25 83 LYS A CA 1
ATOM 682 C C . LYS A 1 83 ? -14.488 -7.926 11.858 1.00 97.25 83 LYS A C 1
ATOM 684 O O . LYS A 1 83 ? -14.241 -9.090 11.561 1.00 97.25 83 LYS A O 1
ATOM 689 N N . THR A 1 84 ? -15.634 -7.327 11.532 1.00 97.88 84 THR A N 1
ATOM 690 C CA . THR A 1 84 ? -16.721 -8.018 10.816 1.00 97.88 84 THR A CA 1
ATOM 691 C C . THR A 1 84 ? -16.247 -8.515 9.447 1.00 97.88 84 THR A C 1
ATOM 693 O O . THR A 1 84 ? -16.498 -9.658 9.073 1.00 97.88 84 THR A O 1
ATOM 696 N N . MET A 1 85 ? -15.513 -7.687 8.698 1.00 98.06 85 MET A N 1
ATOM 697 C CA . MET A 1 85 ? -14.962 -8.072 7.397 1.00 98.06 85 MET A CA 1
ATOM 698 C C . MET A 1 85 ? -13.940 -9.201 7.523 1.00 98.06 85 MET A C 1
ATOM 700 O O . MET A 1 85 ? -13.970 -10.133 6.722 1.00 98.06 85 MET A O 1
ATOM 704 N N . LYS A 1 86 ? -13.067 -9.158 8.536 1.00 97.56 86 LYS A N 1
ATOM 705 C CA . LYS A 1 86 ? -12.110 -10.236 8.802 1.00 97.56 86 LYS A CA 1
ATOM 706 C C . LYS A 1 86 ? -12.817 -11.553 9.143 1.00 97.56 86 LYS A C 1
ATOM 708 O O . LYS A 1 86 ? -12.404 -12.593 8.640 1.00 97.56 86 LYS A O 1
ATOM 713 N N . GLU A 1 87 ? -13.891 -11.518 9.929 1.00 97.50 87 GLU A N 1
ATOM 714 C CA . GLU A 1 87 ? -14.706 -12.705 10.235 1.00 97.50 87 GLU A CA 1
ATOM 715 C C . GLU A 1 87 ? -15.367 -13.287 8.975 1.00 97.50 87 GLU A C 1
ATOM 717 O O . GLU A 1 87 ? -15.320 -14.496 8.759 1.00 97.50 87 GLU A O 1
ATOM 722 N N . VAL A 1 88 ? -15.919 -12.437 8.102 1.00 98.06 88 VAL A N 1
ATOM 723 C CA . VAL A 1 88 ? -16.556 -12.866 6.841 1.00 98.06 88 VAL A CA 1
ATOM 724 C C . VAL A 1 88 ? -15.541 -13.415 5.834 1.00 98.06 88 VAL A C 1
ATOM 726 O O . VAL A 1 88 ? -15.820 -14.391 5.136 1.00 98.06 88 VAL A O 1
ATOM 729 N N . LEU A 1 89 ? -14.368 -12.788 5.722 1.00 97.38 89 LEU A N 1
ATOM 730 C CA . LEU A 1 89 ? -13.327 -13.186 4.769 1.00 97.38 89 LEU A CA 1
ATOM 731 C C . LEU A 1 89 ? -12.499 -14.383 5.258 1.00 97.38 89 LEU A C 1
ATOM 733 O O . LEU A 1 89 ? -11.889 -15.070 4.432 1.00 97.38 89 LEU A O 1
ATOM 737 N N . GLY A 1 90 ? -12.495 -14.651 6.567 1.00 96.50 90 GLY A N 1
ATOM 738 C CA . GLY A 1 90 ? -11.826 -15.797 7.175 1.00 96.50 90 GLY A CA 1
ATOM 739 C C . GLY A 1 90 ? -10.341 -15.848 6.819 1.00 96.50 90 GLY A C 1
ATOM 740 O O . GLY A 1 90 ? -9.627 -14.851 6.940 1.00 96.50 90 GLY A O 1
ATOM 741 N N . ASP A 1 91 ? -9.886 -17.004 6.341 1.00 96.75 91 ASP A N 1
ATOM 742 C CA . ASP A 1 91 ? -8.473 -17.281 6.047 1.00 96.75 91 ASP A CA 1
ATOM 743 C C . ASP A 1 91 ? -7.978 -16.688 4.716 1.00 96.75 91 ASP A C 1
ATOM 745 O O . ASP A 1 91 ? -6.801 -16.802 4.385 1.00 96.75 91 ASP A O 1
ATOM 749 N N . LYS A 1 92 ? -8.852 -16.036 3.932 1.00 97.19 92 LYS A N 1
ATOM 750 C CA . LYS A 1 92 ? -8.469 -15.428 2.641 1.00 97.19 92 LYS A CA 1
ATOM 751 C C . LYS A 1 92 ? -7.606 -14.177 2.786 1.00 97.19 92 LYS A C 1
ATOM 753 O O . LYS A 1 92 ? -6.945 -13.783 1.831 1.00 97.19 92 LYS A O 1
ATOM 758 N N . VAL A 1 93 ? -7.667 -13.526 3.942 1.00 96.81 93 VAL A N 1
ATOM 759 C CA . VAL A 1 93 ? -6.909 -12.311 4.257 1.00 96.81 93 VAL A CA 1
ATOM 760 C C . VAL A 1 93 ? -6.231 -12.499 5.599 1.00 96.81 93 VAL A C 1
ATOM 762 O O . VAL A 1 93 ? -6.793 -13.145 6.474 1.00 96.81 93 VAL A O 1
ATOM 765 N N . GLU A 1 94 ? -5.054 -11.925 5.813 1.00 95.25 94 GLU A N 1
ATOM 766 C CA . GLU A 1 94 ? -4.405 -11.989 7.127 1.00 95.25 94 GLU A CA 1
ATOM 767 C C . GLU A 1 94 ? -5.138 -11.092 8.137 1.00 95.25 94 GLU A C 1
ATOM 769 O O . GLU A 1 94 ? -5.536 -11.540 9.214 1.00 95.25 94 GLU A O 1
ATOM 774 N N . LYS A 1 95 ? -5.425 -9.850 7.734 1.00 95.12 95 LYS A N 1
ATOM 775 C CA . LYS A 1 95 ? -6.130 -8.829 8.518 1.00 95.12 95 LYS A CA 1
ATOM 776 C C . LYS A 1 95 ? -6.881 -7.859 7.604 1.00 95.12 95 LYS A C 1
ATOM 778 O O . LYS A 1 95 ? -6.632 -7.817 6.402 1.00 95.12 95 LYS A O 1
ATOM 783 N N . VAL A 1 96 ? -7.790 -7.087 8.191 1.00 95.75 96 VAL A N 1
ATOM 784 C CA . VAL A 1 96 ? -8.449 -5.936 7.559 1.00 95.75 96 VAL A CA 1
ATOM 785 C C . VAL A 1 96 ? -8.139 -4.732 8.439 1.00 95.75 96 VAL A C 1
ATOM 787 O O . VAL A 1 96 ? -8.310 -4.822 9.658 1.00 95.75 96 VAL A O 1
ATOM 790 N N . ILE A 1 97 ? -7.620 -3.666 7.837 1.00 92.38 97 ILE A N 1
ATOM 791 C CA . ILE A 1 97 ? -7.182 -2.436 8.506 1.00 92.38 97 ILE A CA 1
ATOM 792 C C . ILE A 1 97 ? -7.769 -1.217 7.816 1.00 92.38 97 ILE A C 1
ATOM 794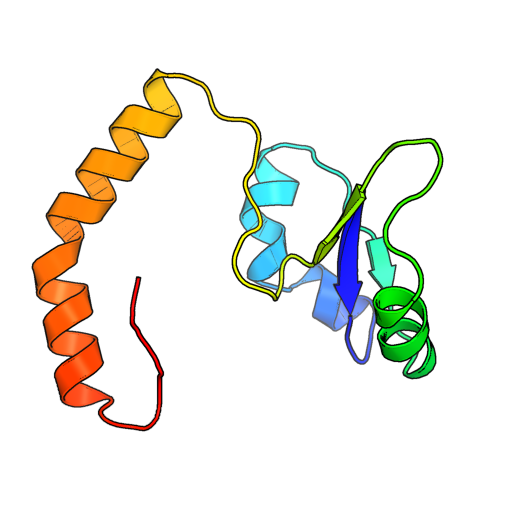 O O . ILE A 1 97 ? -8.045 -1.322 6.599 1.00 92.38 97 ILE A O 1
#

Sequence (97 aa):
IYYITGDSKKKLESSPFIEQAKRRGLEVLFMTEPIDEYVMQQVKDFEDKKFACLTKEGVHFEESEEEKQQREEEKAACEKLCKTMKEVLGDKVEKVI